Protein AF-B9TQK1-F1 (afdb_monomer_lite)

Foldseek 3Di:
DDPDDDPPDDDDDAPPVDDDDPVNLVVLVVVCVVDQDWDKDKFWADDQVVVLVQVVVQVVLVVVVLFVAPVSLVVVVVVCVVDPDQWDWDADPVGGIGTHGDPVSDDDSVVVRLVRQVVVQVRCVVSQKGWDSVQWDKDWDDDVSHTTIMIMTIIDRHDPDDDD

Sequence (164 aa):
MSTLLPPAVQVVSIGTGFPESPAWRARIDAAMAARPGPHYVLLNGANNEKDGTRRRKLAAVQWLGLTDDAAGCDRLEKLMGHIRFQVVLRRLPAGGCTFDLLPQHRMDIAAENRALVAAATTHVRGYGLALDAASCTTHAAAIGDAPYPYQLCRVTVLPPARAQ

Secondary structure (DSSP, 8-state):
------TT--------SSPPPHHHHHHHHHHHHT--S-EEEEEEPP--HHHHHHHHHHHHHHHTTTTSSHHHHHHHHHHHHHS--SSEEEE-TTSSEEEEPPGGG---HHHHHHHHHHHHHHHHHTTTEEE-GGG-EEE--EETTEE--EEEEEEEEPPPPPP-

Organism: Ricinus communis (NCBI:txid3988)

Radius of gyration: 22.94 Å; chains: 1; bounding box: 53×32×70 Å

pLDDT: mean 89.47, std 10.58, range [35.97, 97.44]

Structure (mmCIF, N/CA/C/O backbone):
data_AF-B9TQK1-F1
#
_entry.id   AF-B9TQK1-F1
#
loop_
_atom_site.group_PDB
_atom_site.id
_atom_site.type_symbol
_atom_site.label_atom_id
_atom_site.label_alt_id
_atom_site.label_comp_id
_atom_site.label_asym_id
_atom_site.label_entity_id
_atom_site.label_seq_id
_atom_site.pdbx_PDB_ins_code
_atom_site.Cartn_x
_atom_site.Cartn_y
_atom_site.Cartn_z
_atom_site.occupancy
_atom_site.B_iso_or_equiv
_atom_site.auth_seq_id
_atom_site.auth_comp_id
_atom_site.auth_asym_id
_atom_site.auth_atom_id
_atom_site.pdbx_PDB_model_num
ATOM 1 N N . MET A 1 1 ? -16.999 0.785 -12.870 1.00 36.72 1 MET A N 1
ATOM 2 C CA . MET A 1 1 ? -17.666 1.613 -11.844 1.00 36.72 1 MET A CA 1
ATOM 3 C C . MET A 1 1 ? -17.096 1.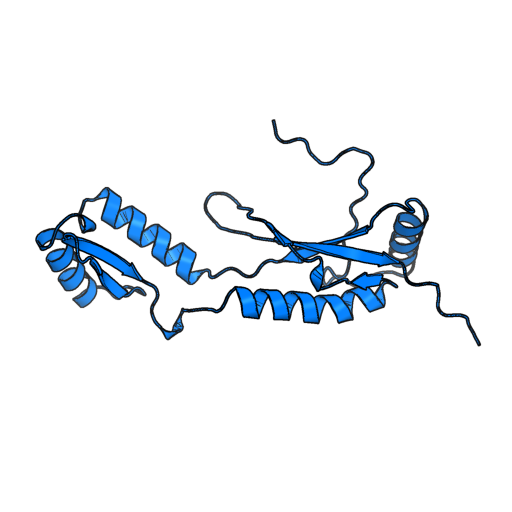212 -10.501 1.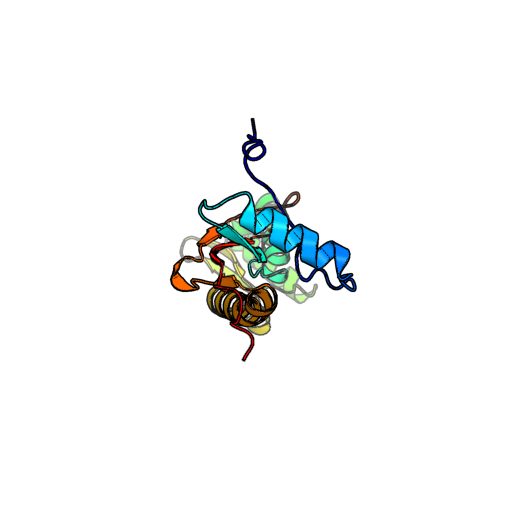00 36.72 1 MET A C 1
ATOM 5 O O . MET A 1 1 ? -17.286 0.073 -10.098 1.00 36.72 1 MET A O 1
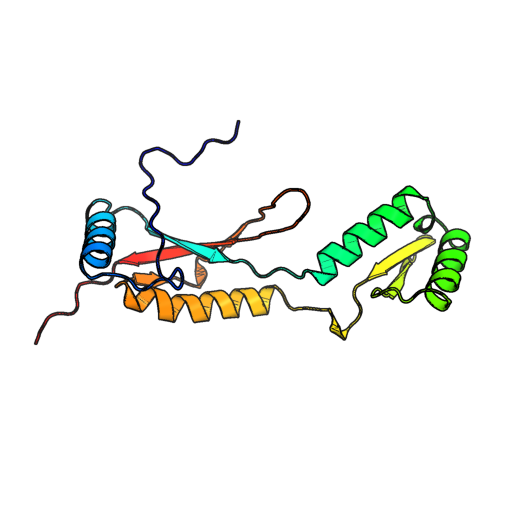ATOM 9 N N . SER A 1 2 ? -16.322 2.088 -9.869 1.00 45.06 2 SER A N 1
ATOM 10 C CA . SER A 1 2 ? -15.792 1.840 -8.530 1.00 45.06 2 SER A CA 1
ATOM 11 C C . SER A 1 2 ? -16.928 2.061 -7.542 1.00 45.06 2 SER A C 1
ATOM 13 O O . SER A 1 2 ? -17.381 3.191 -7.372 1.00 45.06 2 SER A O 1
ATOM 15 N N . THR A 1 3 ? -17.435 0.997 -6.931 1.00 51.06 3 THR A N 1
ATOM 16 C CA . THR A 1 3 ? -18.363 1.129 -5.810 1.00 51.06 3 THR A CA 1
ATOM 17 C C . THR A 1 3 ? -17.566 1.706 -4.646 1.00 51.06 3 THR A C 1
ATOM 19 O O . THR A 1 3 ? -16.788 1.004 -4.001 1.00 51.06 3 THR A O 1
ATOM 22 N N . LEU A 1 4 ? -17.705 3.016 -4.420 1.00 68.00 4 LEU A N 1
ATOM 23 C CA . LEU A 1 4 ? -17.355 3.628 -3.141 1.00 68.00 4 LEU A CA 1
ATOM 24 C C . LEU A 1 4 ? -18.105 2.839 -2.062 1.00 68.00 4 LEU A C 1
ATOM 26 O O . LEU A 1 4 ? -19.251 2.446 -2.282 1.00 68.00 4 LEU A O 1
ATOM 30 N N . LEU A 1 5 ? -17.403 2.517 -0.974 1.00 71.31 5 LEU A N 1
ATOM 31 C CA . LEU A 1 5 ? -17.839 1.617 0.098 1.00 71.31 5 LEU A CA 1
ATOM 32 C C . LEU A 1 5 ? -19.340 1.758 0.425 1.00 71.31 5 LEU A C 1
ATOM 34 O O . LEU A 1 5 ? -19.865 2.872 0.365 1.00 71.31 5 LEU A O 1
ATOM 38 N N . PRO A 1 6 ? -20.034 0.665 0.809 1.00 76.62 6 PRO A N 1
ATOM 39 C CA . PRO A 1 6 ? -21.448 0.737 1.162 1.00 76.62 6 PRO A CA 1
ATOM 40 C C . PRO A 1 6 ? -21.714 1.884 2.150 1.00 76.62 6 PRO A C 1
ATOM 42 O O . PRO A 1 6 ? -20.909 2.061 3.064 1.00 76.62 6 PRO A O 1
ATOM 45 N N . PRO A 1 7 ? -22.851 2.603 2.069 1.00 73.75 7 PRO A N 1
ATOM 46 C CA . PRO A 1 7 ? -23.190 3.680 3.015 1.00 73.75 7 PRO A CA 1
ATOM 47 C C . PRO A 1 7 ? -23.190 3.237 4.487 1.00 73.75 7 PRO A C 1
ATOM 49 O O . PRO A 1 7 ? -23.132 4.042 5.411 1.00 73.75 7 PRO A O 1
ATOM 52 N N . ALA A 1 8 ? -23.268 1.926 4.710 1.00 78.50 8 ALA A N 1
ATOM 53 C CA . ALA A 1 8 ? -23.138 1.300 6.009 1.00 78.50 8 ALA A CA 1
ATOM 54 C C . ALA A 1 8 ? -21.705 1.332 6.585 1.00 78.50 8 ALA A C 1
ATOM 56 O O . ALA A 1 8 ? -21.540 1.077 7.772 1.00 78.50 8 ALA A O 1
ATOM 57 N N . VAL A 1 9 ? -20.667 1.616 5.802 1.00 84.25 9 VAL A N 1
ATOM 58 C CA . VAL A 1 9 ? -19.291 1.676 6.302 1.00 84.25 9 VAL A CA 1
ATOM 59 C C . VAL A 1 9 ? -19.030 3.060 6.884 1.00 84.25 9 VAL A C 1
ATOM 61 O O . VAL A 1 9 ? -19.147 4.068 6.193 1.00 84.25 9 VAL A O 1
ATOM 64 N N . GLN A 1 10 ? -18.655 3.106 8.160 1.00 87.56 10 GLN A N 1
ATOM 65 C CA . GLN A 1 10 ? -18.126 4.316 8.782 1.00 87.56 10 GLN A CA 1
ATOM 66 C C . GLN A 1 10 ? -16.604 4.264 8.752 1.00 87.56 10 GLN A C 1
ATOM 68 O O . GLN A 1 10 ? -16.003 3.255 9.117 1.00 87.56 10 GLN A O 1
ATOM 73 N N . VAL A 1 11 ? -15.991 5.358 8.310 1.00 89.19 11 VAL A N 1
ATOM 74 C CA . VAL A 1 11 ? -14.538 5.515 8.272 1.00 89.19 11 VAL A CA 1
ATOM 75 C C . VAL A 1 11 ? -14.169 6.628 9.234 1.00 89.19 11 VAL A C 1
ATOM 77 O O . VAL A 1 11 ? -14.711 7.730 9.157 1.00 89.19 11 VAL A O 1
ATOM 80 N N . VAL A 1 12 ? -13.249 6.329 10.144 1.00 90.44 12 VAL A N 1
ATOM 81 C CA . VAL A 1 12 ? -12.754 7.271 11.143 1.00 90.44 12 VAL A CA 1
ATOM 82 C C . VAL A 1 12 ? -11.240 7.277 11.064 1.00 90.44 12 VAL A C 1
ATOM 84 O O . VAL A 1 12 ? -10.611 6.224 10.980 1.00 90.44 12 VAL A O 1
ATOM 87 N N . SER A 1 13 ? -10.660 8.471 11.058 1.00 89.12 13 SER A N 1
ATOM 88 C CA . SER A 1 13 ? -9.214 8.626 11.089 1.00 89.12 13 SER A CA 1
ATOM 89 C C . SER A 1 13 ? -8.744 8.720 12.535 1.00 89.12 13 SER A C 1
ATOM 91 O O . SER A 1 13 ? -9.304 9.490 13.316 1.00 89.12 13 SER A O 1
ATOM 93 N N . ILE A 1 14 ? -7.734 7.925 12.872 1.00 90.19 14 ILE A N 1
ATOM 94 C CA . ILE A 1 14 ? -7.120 7.861 14.197 1.00 90.19 14 ILE A CA 1
ATOM 95 C C . ILE A 1 14 ? -5.623 8.106 14.046 1.00 90.19 14 ILE A C 1
ATOM 97 O O . ILE A 1 14 ? -5.023 7.648 13.072 1.00 90.19 14 ILE A O 1
ATOM 101 N N . GLY A 1 15 ? -5.012 8.834 14.979 1.00 82.88 15 GLY A N 1
ATOM 102 C CA . GLY A 1 15 ? -3.552 8.934 15.008 1.00 82.88 15 GLY A CA 1
ATOM 103 C C . GLY A 1 15 ? -2.928 9.747 13.883 1.00 82.88 15 GLY A C 1
ATOM 104 O O . GLY A 1 15 ? -1.785 9.502 13.509 1.00 82.88 15 GLY A O 1
ATOM 105 N N . THR A 1 16 ? -3.654 10.717 13.333 1.00 78.31 16 THR A N 1
ATOM 106 C CA . THR A 1 16 ? -3.252 11.495 12.146 1.00 78.31 16 THR A CA 1
ATOM 107 C C . THR A 1 16 ? -2.127 12.506 12.386 1.00 78.31 16 THR A C 1
ATOM 109 O O . THR A 1 16 ? -1.850 13.331 11.521 1.00 78.31 16 THR A O 1
ATOM 112 N N . GLY A 1 17 ? -1.488 12.484 13.559 1.00 78.19 17 GLY A N 1
ATOM 113 C CA . GLY A 1 17 ? -0.482 13.471 13.965 1.00 78.19 17 GLY A CA 1
ATOM 114 C C . GLY A 1 17 ? -1.065 14.813 14.425 1.00 78.19 17 GLY A C 1
ATOM 115 O O . GLY A 1 17 ? -0.314 15.670 14.882 1.00 78.19 17 GLY A O 1
ATOM 116 N N . PHE A 1 18 ? -2.387 14.992 14.362 1.00 80.75 18 PHE A N 1
ATOM 117 C CA . PHE A 1 18 ? -3.075 16.144 14.944 1.00 80.75 18 PHE A CA 1
ATOM 118 C C . PHE A 1 18 ? -3.479 15.860 16.399 1.00 80.75 18 PHE A C 1
ATOM 120 O O . PHE A 1 18 ? -3.921 14.746 16.692 1.00 80.75 18 PHE A O 1
ATOM 127 N N . PRO A 1 19 ? -3.372 16.841 17.317 1.00 85.06 19 PRO A N 1
ATOM 128 C CA . PRO A 1 19 ? -3.859 16.683 18.684 1.00 85.06 19 PRO A CA 1
ATOM 129 C C . PRO A 1 19 ? -5.353 16.339 18.716 1.00 85.06 19 PRO A C 1
ATOM 131 O O . PRO A 1 19 ? -6.191 17.098 18.226 1.00 85.06 19 PRO A O 1
ATOM 134 N N . GLU A 1 20 ? -5.693 15.195 19.308 1.00 89.12 20 GLU A N 1
ATOM 135 C CA . GLU A 1 20 ? -7.079 14.751 19.444 1.00 89.12 20 GLU A CA 1
ATOM 136 C C . GLU A 1 20 ? -7.730 15.394 20.673 1.00 89.12 20 GLU A C 1
ATOM 138 O O . GLU A 1 20 ? -7.214 15.311 21.788 1.00 89.12 20 GLU A O 1
ATOM 143 N N . SER A 1 21 ? -8.894 16.020 20.487 1.00 92.12 21 SER A N 1
ATOM 144 C CA . SER A 1 21 ? -9.676 16.542 21.608 1.00 92.12 21 SER A CA 1
ATOM 145 C C . SER A 1 21 ? -10.478 15.425 22.291 1.00 92.12 21 SER A C 1
ATOM 147 O O . SER A 1 21 ? -10.864 14.455 21.632 1.00 92.12 21 SER A O 1
ATOM 149 N N . PRO A 1 22 ? -10.838 15.569 23.579 1.00 92.69 22 PRO A N 1
ATOM 150 C CA . PRO A 1 22 ? -11.720 14.611 24.251 1.00 92.69 22 PRO A CA 1
ATOM 151 C C . PRO A 1 22 ? -13.061 14.404 23.527 1.00 92.69 22 PRO A C 1
ATOM 153 O O . PRO A 1 22 ? -13.564 13.287 23.451 1.00 92.69 22 PRO A O 1
ATOM 156 N N . ALA A 1 23 ? -13.616 15.462 22.925 1.00 93.12 23 ALA A N 1
ATOM 157 C CA . ALA A 1 23 ? -14.842 15.371 22.133 1.00 93.12 23 ALA A CA 1
ATOM 158 C C . ALA A 1 23 ? -14.655 14.538 20.852 1.00 93.12 23 ALA A C 1
ATOM 160 O O . ALA A 1 23 ? -15.579 13.847 20.426 1.00 93.12 23 ALA A O 1
ATOM 161 N N . TRP A 1 24 ? -13.469 14.586 20.235 1.00 92.31 24 TRP A N 1
ATOM 162 C CA . TRP A 1 24 ? -13.143 13.717 19.106 1.00 92.31 24 TRP A CA 1
ATOM 163 C C . TRP A 1 24 ? -13.015 12.259 19.545 1.00 92.31 24 TRP A C 1
ATOM 165 O O . TRP A 1 24 ? -13.621 11.392 18.924 1.00 92.31 24 TRP A O 1
ATOM 175 N N . ARG A 1 25 ? -12.340 11.996 20.670 1.00 92.12 25 ARG A N 1
ATOM 176 C CA . ARG A 1 25 ? -12.239 10.649 21.260 1.00 92.12 25 ARG A CA 1
ATOM 177 C C . ARG A 1 25 ? -13.615 10.031 21.508 1.00 92.12 25 ARG A C 1
ATOM 179 O O . ARG A 1 25 ? -13.888 8.944 21.014 1.00 92.12 25 ARG A O 1
ATOM 186 N N . ALA A 1 26 ? -14.522 10.779 22.138 1.00 92.50 26 ALA A N 1
ATOM 187 C CA . ALA A 1 26 ? -15.891 10.323 22.376 1.00 92.50 26 ALA A CA 1
ATOM 188 C C . ALA A 1 26 ? -16.662 10.011 21.076 1.00 92.50 26 ALA A C 1
ATOM 190 O O . ALA A 1 26 ? -17.491 9.103 21.051 1.00 92.50 26 ALA A O 1
ATOM 191 N N . ARG A 1 27 ? -16.388 10.732 19.976 1.00 92.19 27 ARG A N 1
ATOM 192 C CA . ARG A 1 27 ? -16.975 10.432 18.656 1.00 92.19 27 ARG A CA 1
ATOM 193 C C . ARG A 1 27 ? -16.440 9.133 18.062 1.00 92.19 27 ARG A C 1
ATOM 195 O O . ARG A 1 27 ? -17.224 8.403 17.462 1.00 92.19 27 ARG A O 1
ATOM 202 N N . ILE A 1 28 ? -15.147 8.848 18.227 1.00 92.00 28 ILE A N 1
ATOM 203 C CA . ILE A 1 28 ? -14.551 7.572 17.806 1.00 92.00 28 ILE A CA 1
ATOM 204 C C . ILE A 1 28 ? -15.222 6.427 18.578 1.00 92.00 28 ILE A C 1
ATOM 206 O O . ILE A 1 28 ? -15.721 5.487 17.961 1.00 92.00 28 ILE A O 1
ATOM 210 N N . ASP A 1 29 ? -15.322 6.546 19.905 1.00 91.31 29 ASP A N 1
ATOM 211 C CA . ASP A 1 29 ? -15.937 5.529 20.768 1.00 91.31 29 ASP A CA 1
ATOM 212 C C . ASP A 1 29 ? -17.410 5.285 20.411 1.00 91.31 29 ASP A C 1
ATOM 214 O O . ASP A 1 29 ? -17.842 4.139 20.265 1.00 91.31 29 ASP A O 1
ATOM 218 N N . ALA A 1 30 ? -18.178 6.355 20.183 1.00 91.06 30 ALA A N 1
ATOM 219 C CA . ALA A 1 30 ? -19.572 6.257 19.756 1.00 91.06 30 ALA A CA 1
ATOM 220 C C . ALA A 1 30 ? -19.721 5.594 18.374 1.00 91.06 30 ALA A C 1
ATOM 222 O O . ALA A 1 30 ? -20.638 4.795 18.176 1.00 91.06 30 ALA A O 1
ATOM 223 N N . ALA A 1 31 ? -18.822 5.889 17.427 1.00 89.69 31 ALA A N 1
ATOM 224 C CA . ALA A 1 31 ? -18.828 5.267 16.103 1.00 89.69 31 ALA A CA 1
ATOM 225 C C . ALA A 1 31 ? -18.536 3.760 16.177 1.00 89.69 31 ALA A C 1
ATOM 227 O O . ALA A 1 31 ? -19.199 2.970 15.504 1.00 89.69 31 ALA A O 1
ATOM 228 N N . MET A 1 32 ? -17.595 3.348 17.035 1.00 89.94 32 MET A N 1
ATOM 229 C CA . MET A 1 32 ? -17.314 1.930 17.281 1.00 89.94 32 MET A CA 1
ATOM 230 C C . MET A 1 32 ? -18.511 1.231 17.941 1.00 89.94 32 MET A C 1
ATOM 232 O O . MET A 1 32 ? -18.939 0.179 17.474 1.00 89.94 32 MET A O 1
ATOM 236 N N . ALA A 1 33 ? -19.110 1.840 18.969 1.00 88.88 33 ALA A N 1
ATOM 237 C CA . ALA A 1 33 ? -20.246 1.264 19.692 1.00 88.88 33 ALA A CA 1
ATOM 238 C C . ALA A 1 33 ? -21.516 1.122 18.831 1.00 88.88 33 ALA A C 1
ATOM 240 O O . ALA A 1 33 ? -22.270 0.163 18.988 1.00 88.88 33 ALA A O 1
ATOM 241 N N . ALA A 1 34 ? -21.755 2.045 17.894 1.00 87.94 34 ALA A N 1
ATOM 242 C CA . ALA A 1 34 ? -22.926 2.017 17.016 1.00 87.94 34 ALA A CA 1
ATOM 243 C C . ALA A 1 34 ? -22.921 0.854 16.001 1.00 87.94 34 ALA A C 1
ATOM 245 O O . ALA A 1 34 ? -23.924 0.623 15.320 1.00 87.94 34 ALA A O 1
ATOM 246 N N . ARG A 1 35 ? -21.797 0.142 15.845 1.00 82.31 35 ARG A N 1
ATOM 247 C CA . ARG A 1 35 ? -21.585 -0.860 14.792 1.00 82.31 35 ARG A CA 1
ATOM 248 C C . ARG A 1 35 ? -20.884 -2.102 15.360 1.00 82.31 35 ARG A C 1
ATOM 250 O O . ARG A 1 35 ? -19.674 -2.198 15.232 1.00 82.31 35 ARG A O 1
ATOM 257 N N . PRO A 1 36 ? -21.609 -3.115 15.869 1.00 76.88 36 PRO A N 1
ATOM 258 C CA . PRO A 1 36 ? -21.001 -4.332 16.431 1.00 76.88 36 PRO A CA 1
ATOM 259 C C . PRO A 1 36 ? -20.419 -5.296 15.375 1.00 76.88 36 PRO A C 1
ATOM 261 O O .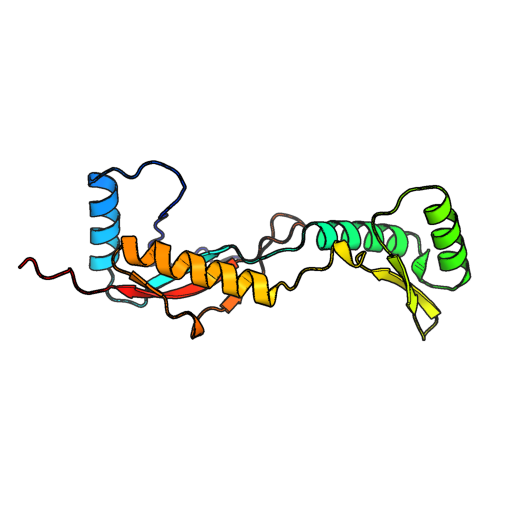 PRO A 1 36 ? -20.083 -6.436 15.690 1.00 76.88 36 PRO A O 1
ATOM 264 N N . GLY A 1 37 ? -20.366 -4.884 14.104 1.00 81.75 37 GLY A N 1
ATOM 265 C CA . GLY A 1 37 ? -19.821 -5.686 13.010 1.00 81.75 37 GLY A CA 1
ATOM 266 C C . GLY A 1 37 ? -18.291 -5.796 13.062 1.00 81.75 37 GLY A C 1
ATOM 267 O O . GLY A 1 37 ? -17.651 -5.266 13.967 1.00 81.75 37 GLY A O 1
ATOM 268 N N . PRO A 1 38 ? -17.666 -6.474 12.084 1.00 87.81 38 PRO A N 1
ATOM 269 C CA . PRO A 1 38 ? -16.213 -6.551 12.030 1.00 87.81 38 PRO A CA 1
ATOM 270 C C . PRO A 1 38 ? -15.610 -5.155 11.839 1.00 87.81 38 PRO A C 1
ATOM 272 O O . PRO A 1 38 ? -15.997 -4.417 10.930 1.00 87.81 38 PRO A O 1
ATOM 275 N N . HIS A 1 39 ? -14.633 -4.816 12.676 1.00 92.94 39 HIS A N 1
ATOM 276 C CA . HIS A 1 39 ? -13.847 -3.599 12.537 1.00 92.94 39 HIS A CA 1
ATOM 277 C C . HIS A 1 39 ? -12.528 -3.908 11.835 1.00 92.94 39 HIS A C 1
ATOM 279 O O . HIS A 1 39 ? -11.949 -4.989 11.981 1.00 92.94 39 HIS A O 1
ATOM 285 N N . TYR A 1 40 ? -12.036 -2.927 11.088 1.00 94.69 40 TYR A N 1
ATOM 286 C CA . TYR A 1 40 ? -10.769 -3.016 10.381 1.00 94.69 40 TYR A CA 1
ATOM 287 C C . TYR A 1 40 ? -9.972 -1.739 10.591 1.00 94.69 40 TYR A C 1
ATOM 289 O O . TYR A 1 40 ? -10.544 -0.656 10.711 1.00 94.69 40 TYR A O 1
ATOM 297 N N . VAL A 1 41 ? -8.650 -1.870 10.588 1.00 95.44 41 VAL A N 1
ATOM 298 C CA . VAL A 1 41 ? -7.731 -0.742 10.481 1.00 95.44 41 VAL A CA 1
ATOM 299 C C . VAL A 1 41 ? -7.047 -0.789 9.122 1.00 95.44 41 VAL A C 1
ATOM 301 O O . VAL A 1 41 ? -6.619 -1.850 8.659 1.00 95.44 41 VAL A O 1
ATOM 304 N N . LEU A 1 42 ? -6.975 0.375 8.480 1.00 95.50 42 LEU A N 1
ATOM 305 C CA . LEU A 1 42 ? -6.243 0.576 7.240 1.00 95.50 42 LEU A CA 1
ATOM 306 C C . LEU A 1 42 ? -4.888 1.192 7.584 1.00 95.50 42 LEU A C 1
ATOM 308 O O . LEU A 1 42 ? -4.821 2.277 8.158 1.00 95.50 42 LEU A O 1
ATOM 312 N N . LEU A 1 43 ? -3.818 0.476 7.259 1.00 95.31 43 LEU A N 1
ATOM 313 C CA . LEU A 1 43 ? -2.438 0.897 7.480 1.00 95.31 43 LEU A CA 1
ATOM 314 C C . LEU A 1 43 ? -1.775 1.184 6.140 1.00 95.31 43 LEU A C 1
ATOM 316 O O . LEU A 1 43 ? -2.135 0.591 5.124 1.00 95.31 43 LEU A O 1
ATOM 320 N N . ASN A 1 44 ? -0.745 2.022 6.138 1.00 93.94 44 ASN A N 1
ATOM 321 C CA . ASN A 1 44 ? 0.119 2.125 4.968 1.00 93.94 44 ASN A CA 1
ATOM 322 C C . ASN A 1 44 ? 0.783 0.764 4.685 1.00 93.94 44 ASN A C 1
ATOM 324 O O . ASN A 1 44 ? 1.123 0.005 5.598 1.00 93.94 44 ASN A O 1
ATOM 328 N N . GLY A 1 45 ? 0.951 0.455 3.406 1.00 95.38 45 GLY A N 1
ATOM 329 C CA . GLY A 1 45 ? 1.802 -0.621 2.929 1.00 95.38 45 GLY A CA 1
ATOM 330 C C . GLY A 1 45 ? 3.170 -0.057 2.573 1.00 95.38 45 GLY A C 1
ATOM 331 O O . GLY A 1 45 ? 3.285 1.041 2.027 1.00 95.38 45 GLY A O 1
ATOM 332 N N . ALA A 1 46 ? 4.215 -0.815 2.869 1.00 96.12 46 ALA A N 1
ATOM 333 C CA . ALA A 1 46 ? 5.570 -0.478 2.485 1.00 96.12 46 ALA A CA 1
ATOM 334 C C . ALA A 1 46 ? 5.695 -0.434 0.956 1.00 96.12 46 ALA A C 1
ATOM 336 O O . ALA A 1 46 ? 5.219 -1.318 0.237 1.00 96.12 46 ALA A O 1
ATOM 337 N N . ASN A 1 47 ? 6.372 0.594 0.455 1.00 94.19 47 ASN A N 1
ATOM 338 C CA . ASN A 1 47 ? 6.716 0.737 -0.950 1.00 94.19 47 ASN A CA 1
ATOM 339 C C . ASN A 1 47 ? 8.204 1.079 -1.090 1.00 94.19 47 ASN A C 1
ATOM 341 O O . ASN A 1 47 ? 8.824 1.644 -0.197 1.00 94.19 47 ASN A O 1
ATOM 345 N N . ASN A 1 48 ? 8.803 0.711 -2.221 1.00 93.12 48 ASN A N 1
ATOM 346 C CA . ASN A 1 48 ? 10.166 1.121 -2.541 1.00 93.12 48 ASN A CA 1
ATOM 347 C C . ASN A 1 48 ? 10.116 2.189 -3.638 1.00 93.12 48 ASN A C 1
ATOM 349 O O . ASN A 1 48 ? 9.921 1.894 -4.816 1.00 93.12 48 ASN A O 1
ATOM 353 N N . GLU A 1 49 ? 10.299 3.452 -3.269 1.00 89.38 49 GLU A N 1
ATOM 354 C CA . GLU A 1 49 ? 10.264 4.563 -4.228 1.00 89.38 49 GLU A CA 1
ATOM 355 C C . GLU A 1 49 ? 11.372 4.466 -5.293 1.00 89.38 49 GLU A C 1
ATOM 357 O O . GLU A 1 49 ? 11.188 4.860 -6.456 1.00 89.38 49 GLU A O 1
ATOM 362 N N . LYS A 1 50 ? 12.529 3.894 -4.925 1.00 91.38 50 LYS A N 1
ATOM 363 C CA . LYS A 1 50 ? 13.630 3.640 -5.864 1.00 91.38 50 LYS A CA 1
ATOM 364 C C . LYS A 1 50 ? 13.238 2.581 -6.888 1.00 91.38 50 LYS A C 1
ATOM 366 O O . LYS A 1 50 ? 13.611 2.714 -8.052 1.00 91.38 50 LYS A O 1
ATOM 371 N N . ASP A 1 51 ? 12.419 1.605 -6.499 1.00 91.44 51 ASP A N 1
ATOM 372 C CA . ASP A 1 51 ? 11.828 0.622 -7.412 1.00 91.44 51 ASP A CA 1
ATOM 373 C C . ASP A 1 51 ? 10.902 1.279 -8.441 1.00 91.44 51 ASP A C 1
ATOM 375 O O . ASP A 1 51 ? 11.014 1.009 -9.638 1.00 91.44 51 ASP A O 1
ATOM 379 N N . GLY A 1 52 ? 10.051 2.213 -8.006 1.00 89.81 52 GLY A N 1
ATOM 380 C CA . GLY A 1 52 ? 9.211 2.996 -8.918 1.00 89.81 52 GLY A CA 1
ATOM 381 C C . GLY A 1 52 ? 10.042 3.802 -9.923 1.00 89.81 52 GLY A C 1
ATOM 382 O O . GLY A 1 52 ? 9.758 3.810 -11.121 1.00 89.81 52 GLY A O 1
ATOM 383 N N . THR A 1 53 ? 11.134 4.419 -9.466 1.00 90.06 53 THR A N 1
ATOM 384 C CA . THR A 1 53 ? 12.065 5.145 -10.348 1.00 90.06 53 THR A CA 1
ATOM 385 C C . THR A 1 53 ? 12.781 4.217 -11.331 1.00 90.06 53 THR A C 1
ATOM 387 O O . THR A 1 53 ? 12.906 4.558 -12.508 1.00 90.06 53 THR A O 1
ATOM 390 N N . ARG A 1 54 ? 13.219 3.033 -10.882 1.00 93.69 54 ARG A N 1
ATOM 391 C CA . ARG A 1 54 ? 13.805 1.998 -11.747 1.00 93.69 54 ARG A CA 1
ATOM 392 C C . ARG A 1 54 ? 12.820 1.572 -12.832 1.00 93.69 54 ARG A C 1
ATOM 394 O O . ARG A 1 54 ? 13.204 1.536 -13.996 1.00 93.69 54 ARG A O 1
ATOM 401 N N . ARG A 1 55 ? 11.561 1.293 -12.471 1.00 91.62 55 ARG A N 1
ATOM 402 C CA . ARG A 1 55 ? 10.504 0.899 -13.418 1.00 91.62 55 ARG A CA 1
ATOM 403 C C . ARG A 1 55 ? 10.260 1.954 -14.490 1.00 91.62 55 ARG A C 1
ATOM 405 O O . ARG A 1 55 ? 10.224 1.603 -15.661 1.00 91.62 55 ARG A O 1
ATOM 412 N N . ARG A 1 56 ? 10.184 3.235 -14.114 1.00 91.31 56 ARG A N 1
ATOM 413 C CA . ARG A 1 56 ? 10.044 4.335 -15.085 1.00 91.31 56 ARG A CA 1
ATOM 414 C C . ARG A 1 56 ? 11.216 4.402 -16.067 1.00 91.31 56 ARG A C 1
ATOM 416 O O . ARG A 1 56 ? 11.000 4.544 -17.264 1.00 91.31 56 ARG A O 1
ATOM 423 N N . LYS A 1 57 ? 12.455 4.259 -15.581 1.00 92.62 57 LYS A N 1
ATOM 424 C CA . LYS A 1 57 ? 13.649 4.234 -16.447 1.00 92.62 57 LYS A CA 1
ATOM 425 C C . LYS A 1 57 ? 13.653 3.032 -17.381 1.00 92.62 57 LYS A C 1
ATOM 427 O O . LYS A 1 57 ? 13.979 3.190 -18.550 1.00 92.62 57 LYS A O 1
ATOM 432 N N . LEU A 1 58 ? 13.291 1.859 -16.860 1.00 94.62 58 LEU A N 1
ATOM 433 C CA . LEU A 1 58 ? 13.205 0.632 -17.642 1.00 94.62 58 LEU A CA 1
ATOM 434 C C . LEU A 1 58 ? 12.169 0.772 -18.760 1.00 94.62 58 LEU A C 1
ATOM 436 O O . LEU A 1 58 ? 12.498 0.518 -19.910 1.00 94.62 58 LEU A O 1
ATOM 440 N N . ALA A 1 59 ? 10.972 1.268 -18.441 1.00 93.44 59 ALA A N 1
ATOM 441 C CA . ALA A 1 59 ? 9.926 1.511 -19.428 1.00 93.44 59 ALA A CA 1
ATOM 442 C C . ALA A 1 59 ? 10.385 2.480 -20.532 1.00 93.44 59 ALA A C 1
ATOM 444 O O . ALA A 1 59 ? 10.125 2.239 -21.705 1.00 93.44 59 ALA A O 1
ATOM 445 N N . ALA A 1 60 ? 11.124 3.538 -20.178 1.00 93.38 60 ALA A N 1
ATOM 446 C CA . ALA A 1 60 ? 11.656 4.482 -21.158 1.00 93.38 60 ALA A CA 1
ATOM 447 C C . ALA A 1 60 ? 12.676 3.839 -22.115 1.00 93.38 60 ALA A C 1
ATOM 449 O O . ALA A 1 60 ? 12.600 4.061 -23.319 1.00 93.38 60 ALA A O 1
ATOM 450 N N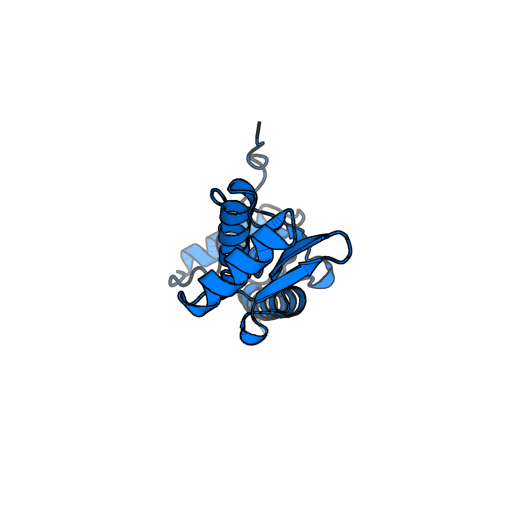 . VAL A 1 61 ? 13.618 3.029 -21.613 1.00 93.75 61 VAL A N 1
ATOM 451 C CA . VAL A 1 61 ? 14.615 2.370 -22.482 1.00 93.75 61 VAL A CA 1
ATOM 452 C C . VAL A 1 61 ? 14.027 1.204 -23.280 1.00 93.75 61 VAL A C 1
ATOM 454 O O . VAL A 1 61 ? 14.466 0.970 -24.403 1.00 93.75 61 VAL A O 1
ATOM 457 N N . GLN A 1 62 ? 13.010 0.530 -22.736 1.00 94.12 62 GLN A N 1
ATOM 458 C CA . GLN A 1 62 ? 12.223 -0.485 -23.441 1.00 94.12 62 GLN A CA 1
ATOM 459 C C . GLN A 1 62 ? 11.431 0.131 -24.589 1.00 94.12 62 GLN A C 1
ATOM 461 O O . GLN A 1 62 ? 11.431 -0.401 -25.690 1.00 94.12 62 GLN A O 1
ATOM 466 N N . TRP A 1 63 ? 10.810 1.290 -24.366 1.00 93.50 63 TRP A N 1
ATOM 467 C CA . TRP A 1 63 ? 10.096 2.005 -25.422 1.00 93.50 63 TRP A CA 1
ATOM 468 C C . TRP A 1 63 ? 11.016 2.428 -26.580 1.00 93.50 63 TRP A C 1
ATOM 470 O O . TRP A 1 63 ? 10.577 2.511 -27.722 1.00 93.50 63 TRP A O 1
ATOM 480 N N . LEU A 1 64 ? 12.306 2.636 -26.301 1.00 92.75 64 LEU A N 1
ATOM 481 C CA . LEU A 1 64 ? 13.337 2.912 -27.305 1.00 92.75 64 LEU A CA 1
ATOM 482 C C . LEU A 1 64 ? 13.948 1.643 -27.940 1.00 92.75 64 LEU A C 1
ATOM 484 O O . LEU A 1 64 ? 14.861 1.770 -28.753 1.00 92.75 64 LEU A O 1
ATOM 488 N N . GLY A 1 65 ? 13.510 0.439 -27.550 1.00 93.44 65 GLY A N 1
ATOM 489 C CA . GLY A 1 65 ? 14.051 -0.842 -28.029 1.00 93.44 65 GLY A CA 1
ATOM 490 C C . GLY A 1 65 ? 15.493 -1.128 -27.591 1.00 93.44 65 GLY A C 1
ATOM 491 O O . GLY A 1 65 ? 16.159 -2.005 -28.132 1.00 93.44 65 GLY A O 1
ATOM 492 N N . LEU A 1 66 ? 16.027 -0.383 -26.616 1.00 93.50 66 LEU A N 1
ATOM 493 C CA . LEU A 1 66 ? 17.435 -0.490 -26.210 1.00 93.50 66 LEU A CA 1
ATOM 494 C C . LEU A 1 66 ? 17.723 -1.717 -25.333 1.00 93.50 66 LEU A C 1
ATOM 496 O O . LEU A 1 66 ? 18.880 -2.003 -25.039 1.00 93.50 66 LEU A O 1
ATOM 500 N N . THR A 1 67 ? 16.688 -2.423 -24.892 1.00 95.00 67 THR A N 1
ATOM 501 C CA . THR A 1 67 ? 16.789 -3.598 -24.017 1.00 95.00 67 THR A CA 1
ATOM 502 C C . THR A 1 67 ? 16.616 -4.924 -24.742 1.00 95.00 67 THR A C 1
ATOM 504 O O . THR A 1 67 ? 16.740 -5.968 -24.103 1.00 95.00 67 THR A O 1
ATOM 507 N N . ASP A 1 68 ? 16.310 -4.894 -26.038 1.00 93.94 68 ASP A N 1
ATOM 508 C CA . ASP A 1 68 ? 15.788 -6.057 -26.762 1.00 93.94 68 ASP A CA 1
ATOM 509 C C . ASP A 1 68 ? 16.905 -7.004 -27.217 1.00 93.94 68 ASP A C 1
ATOM 511 O O . ASP A 1 68 ? 16.712 -8.218 -27.280 1.00 93.94 68 ASP A O 1
ATOM 515 N N . ASP A 1 69 ? 18.099 -6.466 -27.477 1.00 93.50 69 ASP A N 1
ATOM 516 C CA . ASP A 1 69 ? 19.251 -7.220 -27.962 1.00 93.50 69 ASP A CA 1
ATOM 517 C C . ASP A 1 69 ? 20.573 -6.801 -27.296 1.00 93.50 69 ASP A C 1
ATOM 519 O O . ASP A 1 69 ? 20.655 -5.850 -26.514 1.00 93.50 69 ASP A O 1
ATOM 523 N N . ALA A 1 70 ? 21.640 -7.548 -27.590 1.00 93.31 70 ALA A N 1
ATOM 524 C CA . ALA A 1 70 ? 22.962 -7.293 -27.025 1.00 93.31 70 ALA A CA 1
ATOM 525 C C . ALA A 1 70 ? 23.531 -5.921 -27.427 1.00 93.31 70 ALA A C 1
ATOM 527 O O . ALA A 1 70 ? 24.166 -5.272 -26.599 1.00 93.31 70 ALA A O 1
ATOM 528 N N . ALA A 1 71 ? 23.273 -5.456 -28.653 1.00 93.19 71 ALA A N 1
ATOM 529 C CA . ALA A 1 71 ? 23.814 -4.197 -29.156 1.00 93.19 71 ALA A CA 1
ATOM 530 C C . ALA A 1 71 ? 23.159 -2.983 -28.475 1.00 93.19 71 ALA A C 1
ATOM 532 O O . ALA A 1 71 ? 23.837 -2.005 -28.149 1.00 93.19 71 ALA A O 1
ATOM 533 N N . GLY A 1 72 ? 21.851 -3.044 -28.219 1.00 93.25 72 GLY A N 1
ATOM 534 C CA . GLY A 1 72 ? 21.126 -2.073 -27.405 1.00 93.25 72 GLY A CA 1
ATOM 535 C C . GLY A 1 72 ? 21.670 -2.023 -25.978 1.00 93.25 72 GLY A C 1
ATOM 536 O O . GLY A 1 72 ? 21.963 -0.943 -25.456 1.00 93.25 72 GLY A O 1
ATOM 537 N N . CYS A 1 73 ? 21.917 -3.190 -25.385 1.00 94.62 73 CYS A N 1
ATOM 538 C CA . CYS A 1 73 ? 22.472 -3.293 -24.041 1.00 94.62 73 CYS A CA 1
ATOM 539 C C . CYS A 1 73 ? 23.900 -2.750 -23.935 1.00 94.62 73 CYS A C 1
ATOM 541 O O . CYS A 1 73 ? 24.192 -2.037 -22.977 1.00 94.62 73 CYS A O 1
ATOM 543 N N . ASP A 1 74 ? 24.760 -2.994 -24.928 1.00 94.62 74 ASP A N 1
ATOM 544 C CA . ASP A 1 74 ? 26.113 -2.425 -24.985 1.00 94.62 74 ASP A CA 1
ATOM 545 C C . ASP A 1 74 ? 26.068 -0.886 -25.043 1.00 94.62 74 ASP A C 1
ATOM 547 O O . ASP A 1 74 ? 26.843 -0.193 -24.376 1.00 94.62 74 ASP A O 1
ATOM 551 N N . ARG A 1 75 ? 25.118 -0.325 -25.809 1.00 93.88 75 ARG A N 1
ATOM 552 C CA . ARG A 1 75 ? 24.896 1.130 -25.869 1.00 93.88 75 ARG A CA 1
ATOM 553 C C . ARG A 1 75 ? 24.427 1.683 -24.525 1.00 93.88 75 ARG A C 1
ATOM 555 O O . ARG A 1 75 ? 24.926 2.727 -24.103 1.00 93.88 75 ARG A O 1
ATOM 562 N N . LEU A 1 76 ? 23.497 1.002 -23.851 1.00 93.75 76 LEU A N 1
ATOM 563 C CA . LEU A 1 76 ? 23.022 1.397 -22.521 1.00 93.75 76 LEU A CA 1
ATOM 564 C C . LEU A 1 76 ? 24.139 1.342 -21.481 1.00 93.75 76 LEU A C 1
ATOM 566 O O . LEU A 1 76 ? 24.292 2.279 -20.704 1.00 93.75 76 LEU A O 1
ATOM 570 N N . GLU A 1 77 ? 24.945 0.286 -21.491 1.00 93.19 77 GLU A N 1
ATOM 571 C CA . GLU A 1 77 ? 26.076 0.116 -20.581 1.00 93.19 77 GLU A CA 1
ATOM 572 C C . GLU A 1 77 ? 27.109 1.238 -20.766 1.00 93.19 77 GLU A C 1
ATOM 574 O O . GLU A 1 77 ? 27.520 1.877 -19.794 1.00 93.19 77 GLU A O 1
ATOM 579 N N . LYS A 1 78 ? 27.429 1.590 -22.020 1.00 93.19 78 LYS A N 1
ATOM 580 C CA . LYS A 1 78 ? 28.292 2.738 -22.328 1.00 93.19 78 LYS A CA 1
ATOM 581 C C . LYS A 1 78 ? 27.685 4.061 -21.853 1.00 93.19 78 LYS A C 1
ATOM 583 O O . LYS A 1 78 ? 28.381 4.872 -21.244 1.00 93.19 78 LYS A O 1
ATOM 588 N N . LEU A 1 79 ? 26.390 4.283 -22.087 1.00 92.44 79 LEU A N 1
ATOM 589 C CA . LEU A 1 79 ? 25.685 5.487 -21.634 1.00 92.44 79 LEU A CA 1
ATOM 590 C C . LEU A 1 79 ? 25.709 5.619 -20.105 1.00 92.44 79 LEU A C 1
ATOM 592 O O . LEU A 1 79 ? 25.935 6.712 -19.584 1.00 92.44 79 LEU A O 1
ATOM 596 N N . MET A 1 80 ? 25.530 4.511 -19.386 1.00 91.38 80 MET A N 1
ATOM 597 C CA . MET A 1 80 ? 25.609 4.458 -17.924 1.00 91.38 80 MET A CA 1
ATOM 598 C C . MET A 1 80 ? 27.023 4.734 -17.388 1.00 91.38 80 MET A C 1
ATOM 600 O O . MET A 1 80 ? 27.162 5.155 -16.241 1.00 91.38 80 MET A O 1
ATOM 604 N N . GLY A 1 81 ? 28.065 4.557 -18.206 1.00 88.19 81 GLY A N 1
ATOM 605 C CA . GLY A 1 81 ? 29.426 5.000 -17.890 1.00 88.19 81 GLY A CA 1
ATOM 606 C C . GLY A 1 81 ? 29.607 6.523 -17.938 1.00 88.19 81 GLY A C 1
ATOM 607 O O . GLY A 1 81 ? 30.468 7.062 -17.247 1.00 88.19 81 GLY A O 1
ATOM 608 N N . HIS A 1 82 ? 28.777 7.231 -18.710 1.00 90.00 82 HIS A N 1
ATOM 609 C CA . HIS A 1 82 ? 28.829 8.692 -18.851 1.00 90.00 82 HIS A CA 1
ATOM 610 C C . HIS A 1 82 ? 27.789 9.421 -17.991 1.00 90.00 82 HIS A C 1
ATOM 612 O O . HIS A 1 82 ? 27.994 10.573 -17.612 1.00 90.00 82 HIS A O 1
ATOM 618 N N . ILE A 1 83 ? 26.674 8.762 -17.670 1.00 88.69 83 ILE A N 1
ATOM 619 C CA . ILE A 1 83 ? 25.572 9.324 -16.889 1.00 88.69 83 ILE A CA 1
ATOM 620 C C . ILE A 1 83 ? 25.311 8.431 -15.684 1.00 88.69 83 ILE A C 1
ATOM 622 O O . ILE A 1 83 ? 25.134 7.222 -15.807 1.00 88.69 83 ILE A O 1
ATOM 626 N N . ARG A 1 84 ? 25.202 9.030 -14.495 1.00 84.06 84 ARG A N 1
ATOM 627 C CA . ARG A 1 84 ? 24.984 8.273 -13.260 1.00 84.06 84 ARG A CA 1
ATOM 628 C C . ARG A 1 84 ? 23.548 7.758 -13.152 1.00 84.06 84 ARG A C 1
ATOM 630 O O . ARG A 1 84 ? 22.646 8.431 -12.650 1.00 84.06 84 ARG A O 1
ATOM 637 N N . PHE A 1 85 ? 23.341 6.518 -13.572 1.00 85.44 85 PHE A N 1
ATOM 638 C CA . PHE A 1 85 ? 22.083 5.807 -13.391 1.00 85.44 85 PHE A CA 1
ATOM 639 C C . PHE A 1 85 ? 22.049 5.148 -12.003 1.00 85.44 85 PHE A C 1
ATOM 641 O O . PHE A 1 85 ? 22.902 4.342 -11.659 1.00 85.44 85 PHE A O 1
ATOM 648 N N . GLN A 1 86 ? 21.039 5.468 -11.186 1.00 89.62 86 GLN A N 1
ATOM 649 C CA . GLN A 1 86 ? 20.785 4.781 -9.904 1.00 89.62 86 GLN A CA 1
ATOM 650 C C . GLN A 1 86 ? 20.145 3.384 -10.091 1.00 89.62 86 GLN A C 1
ATOM 652 O O . GLN A 1 86 ? 19.193 3.038 -9.395 1.00 89.62 86 GLN A O 1
ATOM 657 N N . VAL A 1 87 ? 20.612 2.611 -11.073 1.00 92.75 87 VAL A N 1
ATOM 658 C CA . VAL A 1 87 ? 20.132 1.261 -11.416 1.00 92.75 87 VAL A CA 1
ATOM 659 C C . VAL A 1 87 ? 21.305 0.407 -11.901 1.00 92.75 87 VAL A C 1
ATOM 661 O O . VAL A 1 87 ? 22.321 0.950 -12.328 1.00 92.75 87 VAL A O 1
ATOM 664 N N . VAL A 1 88 ? 21.164 -0.916 -11.842 1.00 93.69 88 VAL A N 1
ATOM 665 C CA . VAL A 1 88 ? 22.134 -1.875 -12.396 1.00 93.69 88 VAL A CA 1
ATOM 666 C C . VAL A 1 88 ? 21.573 -2.444 -13.691 1.00 93.69 88 VAL A C 1
ATOM 668 O O . VAL A 1 88 ? 20.426 -2.885 -13.701 1.00 93.69 88 VAL A O 1
ATOM 671 N N . LEU A 1 89 ? 22.360 -2.463 -14.766 1.00 94.00 89 LEU A N 1
ATOM 672 C CA . LEU A 1 89 ? 21.999 -3.195 -15.979 1.00 94.00 89 LEU A CA 1
ATOM 673 C C . LEU A 1 89 ? 22.318 -4.676 -15.775 1.00 94.00 89 LEU A C 1
ATOM 675 O O . LEU A 1 89 ? 23.441 -5.031 -15.424 1.00 94.00 89 LEU A O 1
ATOM 679 N N . ARG A 1 90 ? 21.331 -5.544 -15.994 1.00 95.12 90 ARG A N 1
ATOM 680 C CA . ARG A 1 90 ? 21.510 -6.997 -15.967 1.00 95.12 90 ARG A CA 1
ATOM 681 C C . ARG A 1 90 ? 21.132 -7.581 -17.316 1.00 95.12 90 ARG A C 1
ATOM 683 O O . ARG A 1 90 ? 20.016 -7.370 -17.783 1.00 95.12 90 ARG A O 1
ATOM 690 N N . ARG A 1 91 ? 22.040 -8.350 -17.917 1.00 94.31 91 ARG A N 1
ATOM 691 C CA . ARG A 1 91 ? 21.766 -9.092 -19.155 1.00 94.31 91 ARG A CA 1
ATOM 692 C C . ARG A 1 91 ? 20.866 -10.295 -18.883 1.00 94.31 91 ARG A C 1
ATOM 694 O O . ARG A 1 91 ? 20.949 -10.913 -17.820 1.00 94.31 91 ARG A O 1
ATOM 701 N N . LEU A 1 92 ? 19.987 -10.598 -19.831 1.00 93.56 92 LEU A N 1
ATOM 702 C CA . LEU A 1 92 ? 19.053 -11.715 -19.744 1.00 93.56 92 LEU A CA 1
ATOM 703 C C . LEU A 1 92 ? 19.606 -12.932 -20.507 1.00 93.56 92 LEU A C 1
ATOM 705 O O . LEU A 1 92 ? 20.209 -12.756 -21.565 1.00 93.56 92 LEU A O 1
ATOM 709 N N . PRO A 1 93 ? 19.381 -14.169 -20.022 1.00 88.00 93 PRO A N 1
ATOM 710 C CA . PRO A 1 93 ? 19.877 -15.376 -20.691 1.00 88.00 93 PRO A CA 1
ATOM 711 C C . PRO A 1 93 ? 19.331 -15.584 -22.111 1.00 88.00 93 PRO A C 1
ATOM 713 O O . PRO A 1 93 ? 20.009 -16.166 -22.946 1.00 88.00 93 PRO A O 1
ATOM 716 N N . ALA A 1 94 ? 18.115 -15.102 -22.385 1.00 84.44 94 ALA A N 1
ATOM 717 C CA . ALA A 1 94 ? 17.453 -15.219 -23.685 1.00 84.44 94 ALA A CA 1
ATOM 718 C C . ALA A 1 94 ? 17.868 -14.128 -24.698 1.00 84.44 94 ALA A C 1
ATOM 720 O O . ALA A 1 94 ? 17.313 -14.078 -25.792 1.00 84.44 94 ALA A O 1
ATOM 721 N N . GLY A 1 95 ? 18.820 -13.257 -24.342 1.00 88.25 95 GLY A N 1
ATOM 722 C CA . GLY A 1 95 ? 19.146 -12.035 -25.083 1.00 88.25 95 GLY A CA 1
ATOM 723 C C . GLY A 1 95 ? 18.525 -10.785 -24.449 1.00 88.25 95 GLY A C 1
ATOM 724 O O . GLY A 1 95 ? 17.548 -10.873 -23.706 1.00 88.25 95 GLY A O 1
ATOM 725 N N . GLY A 1 96 ? 19.137 -9.623 -24.697 1.00 93.44 96 GLY A N 1
ATOM 726 C CA . GLY A 1 96 ? 18.700 -8.342 -24.138 1.00 93.44 96 GLY A CA 1
ATOM 727 C C . GLY A 1 96 ? 19.120 -8.100 -22.679 1.00 93.44 96 GLY A C 1
ATOM 728 O O . GLY A 1 96 ? 19.977 -8.791 -22.114 1.00 93.44 96 GLY A O 1
ATOM 729 N N . CYS A 1 97 ? 18.535 -7.081 -22.051 1.00 95.50 97 CYS A N 1
ATOM 730 C CA . CYS A 1 97 ? 18.860 -6.658 -20.687 1.00 95.50 97 CYS A CA 1
ATOM 731 C C . CYS A 1 97 ? 17.686 -5.980 -19.979 1.00 95.50 97 CYS A C 1
ATOM 733 O O . CYS A 1 97 ? 16.694 -5.578 -20.572 1.00 95.50 97 CYS A O 1
ATOM 735 N N . THR A 1 98 ? 17.812 -5.845 -18.665 1.00 95.50 98 THR A N 1
ATOM 736 C CA . THR A 1 98 ? 16.858 -5.154 -17.800 1.00 95.50 98 THR A CA 1
ATOM 737 C C . THR A 1 98 ? 17.590 -4.252 -16.812 1.00 95.50 98 THR A C 1
ATOM 739 O O . THR A 1 98 ? 18.811 -4.335 -16.655 1.00 95.50 98 THR A O 1
ATOM 742 N N . PHE A 1 99 ? 16.837 -3.404 -16.118 1.00 95.44 99 PHE A N 1
ATOM 743 C CA . PHE A 1 99 ? 17.331 -2.640 -14.984 1.00 95.44 99 PHE A CA 1
ATOM 744 C C . PHE A 1 99 ? 16.880 -3.273 -13.676 1.00 95.44 99 PHE A C 1
ATOM 746 O O . PHE A 1 99 ? 15.684 -3.419 -13.426 1.00 95.44 99 PHE A O 1
ATOM 753 N N . ASP A 1 100 ? 17.847 -3.548 -12.810 1.00 94.56 100 ASP A N 1
ATOM 754 C CA . ASP A 1 100 ? 17.652 -3.944 -11.424 1.00 94.56 100 ASP A CA 1
ATOM 755 C C . ASP A 1 100 ? 17.942 -2.778 -10.469 1.00 94.56 100 ASP A C 1
ATOM 757 O O . ASP A 1 100 ? 18.583 -1.776 -10.806 1.00 94.56 100 ASP A O 1
ATOM 761 N N . LEU A 1 101 ? 17.472 -2.920 -9.229 1.00 93.81 101 LEU A N 1
ATOM 762 C CA . LEU A 1 101 ? 17.866 -2.027 -8.145 1.00 93.81 101 LEU A CA 1
ATOM 763 C C . LEU A 1 101 ? 19.320 -2.261 -7.748 1.00 93.81 101 LEU A C 1
ATOM 765 O O . LEU A 1 101 ? 19.765 -3.406 -7.596 1.00 93.81 101 LEU A O 1
ATOM 769 N N . LEU A 1 102 ? 20.010 -1.153 -7.475 1.00 93.06 102 LEU A N 1
ATOM 770 C CA . LEU A 1 102 ? 21.280 -1.170 -6.761 1.00 93.06 102 LEU A CA 1
ATOM 771 C C . LEU A 1 102 ? 21.112 -1.897 -5.413 1.00 93.06 102 LEU A C 1
ATOM 773 O O . LEU A 1 102 ? 20.076 -1.706 -4.770 1.00 93.06 102 LEU A O 1
ATOM 777 N N . PRO A 1 103 ? 22.096 -2.701 -4.965 1.00 90.94 103 PRO A N 1
ATOM 778 C CA . PRO A 1 103 ? 21.990 -3.469 -3.724 1.00 90.94 103 PRO A CA 1
ATOM 779 C C . PRO A 1 103 ? 21.563 -2.632 -2.511 1.00 90.94 103 PRO A C 1
ATOM 781 O O . PRO A 1 103 ? 20.655 -3.037 -1.794 1.00 90.94 103 PRO A O 1
ATOM 784 N N . GLN A 1 104 ? 22.112 -1.424 -2.347 1.00 90.94 104 GLN A N 1
ATOM 785 C CA . GLN A 1 104 ? 21.776 -0.501 -1.253 1.00 90.94 104 GLN A CA 1
ATOM 786 C C . GLN A 1 104 ? 20.367 0.112 -1.332 1.00 90.94 104 GLN A C 1
ATOM 788 O O . GLN A 1 104 ? 19.946 0.822 -0.426 1.00 90.94 104 GLN A O 1
ATOM 793 N N . HIS A 1 105 ? 19.656 -0.084 -2.443 1.00 92.94 105 HIS A N 1
ATOM 794 C CA . HIS A 1 105 ? 18.279 0.377 -2.633 1.00 92.94 105 HIS A CA 1
ATOM 795 C C . HIS A 1 105 ? 17.276 -0.774 -2.610 1.00 92.94 105 HIS A C 1
ATOM 797 O O . HIS A 1 105 ? 16.086 -0.546 -2.825 1.00 92.94 105 HIS A O 1
ATOM 803 N N . ARG A 1 106 ? 17.729 -2.012 -2.384 1.00 92.81 106 ARG A N 1
ATOM 804 C CA . ARG A 1 106 ? 16.834 -3.148 -2.172 1.00 92.81 106 ARG A CA 1
ATOM 805 C C . ARG A 1 106 ? 16.251 -3.054 -0.770 1.00 92.81 106 ARG A C 1
ATOM 807 O O . ARG A 1 106 ? 16.942 -2.687 0.172 1.00 92.81 106 ARG A O 1
ATOM 814 N N . MET A 1 107 ? 14.976 -3.390 -0.665 1.00 93.44 107 MET A N 1
ATOM 815 C CA . MET A 1 107 ? 14.226 -3.333 0.580 1.00 93.44 107 MET A CA 1
ATOM 816 C C . MET A 1 107 ? 13.409 -4.609 0.703 1.00 93.44 107 MET A C 1
ATOM 818 O O . MET A 1 107 ? 12.804 -5.045 -0.281 1.00 93.44 107 MET A O 1
ATOM 822 N N . ASP A 1 108 ? 13.390 -5.199 1.893 1.00 94.88 108 ASP A N 1
ATOM 823 C CA . ASP A 1 108 ? 12.482 -6.298 2.203 1.00 94.88 108 ASP A CA 1
ATOM 824 C C . ASP A 1 108 ? 11.104 -5.715 2.538 1.00 94.88 108 ASP A C 1
ATOM 826 O O . ASP A 1 108 ? 10.804 -5.373 3.680 1.00 94.88 108 ASP A O 1
ATOM 830 N N . ILE A 1 109 ? 10.257 -5.596 1.513 1.00 94.50 109 ILE A N 1
ATOM 831 C CA . ILE A 1 109 ? 8.887 -5.082 1.649 1.00 94.50 109 ILE A CA 1
ATOM 832 C C . ILE A 1 109 ? 8.087 -5.879 2.686 1.00 94.50 109 ILE A C 1
ATOM 834 O O . ILE A 1 109 ? 7.268 -5.309 3.405 1.00 94.50 109 ILE A O 1
ATOM 838 N N . ALA A 1 110 ? 8.310 -7.192 2.781 1.00 94.38 110 ALA A N 1
ATOM 839 C CA . ALA A 1 110 ? 7.581 -8.030 3.720 1.00 94.38 110 ALA A CA 1
ATOM 840 C C . ALA A 1 110 ? 8.017 -7.752 5.165 1.00 94.38 110 ALA A C 1
ATOM 842 O O . ALA A 1 110 ? 7.167 -7.707 6.054 1.00 94.38 110 ALA A O 1
ATOM 843 N N . ALA A 1 111 ? 9.313 -7.539 5.409 1.00 96.31 111 ALA A N 1
ATOM 844 C CA . ALA A 1 111 ? 9.809 -7.118 6.718 1.00 96.31 111 ALA A CA 1
ATOM 845 C C . ALA A 1 111 ? 9.282 -5.737 7.120 1.00 96.31 111 ALA A C 1
ATOM 847 O O . ALA A 1 111 ? 8.783 -5.590 8.235 1.00 96.31 111 ALA A O 1
ATOM 848 N N . GLU A 1 112 ? 9.306 -4.767 6.206 1.00 97.06 112 GLU A N 1
ATOM 849 C CA . GLU A 1 112 ? 8.778 -3.422 6.463 1.00 97.06 112 GLU A CA 1
ATOM 850 C C . GLU A 1 112 ? 7.273 -3.444 6.767 1.00 97.06 112 GLU A C 1
ATOM 852 O O . GLU A 1 112 ? 6.814 -2.834 7.730 1.00 97.06 112 GLU A O 1
ATOM 857 N N . ASN A 1 113 ? 6.488 -4.226 6.019 1.00 97.12 113 ASN A N 1
ATOM 858 C CA . ASN A 1 113 ? 5.064 -4.407 6.308 1.00 97.12 113 ASN A CA 1
ATOM 859 C C . ASN A 1 113 ? 4.820 -4.996 7.703 1.00 97.12 113 ASN A C 1
ATOM 861 O O . ASN A 1 113 ? 3.940 -4.512 8.418 1.00 97.12 113 ASN A O 1
ATOM 865 N N . ARG A 1 114 ? 5.612 -5.996 8.122 1.00 95.94 114 ARG A N 1
ATOM 866 C CA . ARG A 1 114 ? 5.534 -6.551 9.486 1.00 95.94 114 ARG A CA 1
ATOM 867 C C . ARG A 1 114 ? 5.871 -5.498 10.543 1.00 95.94 114 ARG A C 1
ATOM 869 O O . ARG A 1 114 ? 5.194 -5.445 11.568 1.00 95.94 114 ARG A O 1
ATOM 876 N N . ALA A 1 115 ? 6.867 -4.648 10.295 1.00 96.31 115 ALA A N 1
ATOM 877 C CA . ALA A 1 115 ? 7.221 -3.554 11.196 1.00 96.31 115 ALA A CA 1
ATOM 878 C C . ALA A 1 115 ? 6.085 -2.523 11.323 1.00 96.31 115 ALA A C 1
ATOM 880 O O . ALA A 1 115 ? 5.749 -2.116 12.437 1.00 96.31 115 ALA A O 1
ATOM 881 N N . LEU A 1 116 ? 5.428 -2.168 10.212 1.00 96.19 116 LEU A N 1
ATOM 882 C CA . LEU A 1 116 ? 4.258 -1.281 10.208 1.00 96.19 116 LEU A CA 1
ATOM 883 C C . LEU A 1 116 ? 3.092 -1.865 11.019 1.00 96.19 116 LEU A C 1
ATOM 885 O O . LEU A 1 116 ? 2.486 -1.154 11.821 1.00 96.19 116 LEU A O 1
ATOM 889 N N . VAL A 1 117 ? 2.806 -3.163 10.871 1.00 97.00 117 VAL A N 1
ATOM 890 C CA . VAL A 1 117 ? 1.769 -3.857 11.658 1.00 97.00 117 VAL A CA 1
ATOM 891 C C . VAL A 1 117 ? 2.120 -3.884 13.151 1.00 97.00 117 VAL A C 1
ATOM 893 O O . VAL A 1 117 ? 1.257 -3.634 13.998 1.00 97.00 117 VAL A O 1
ATOM 896 N N . ALA A 1 118 ? 3.386 -4.133 13.496 1.00 95.31 118 ALA A N 1
ATOM 897 C CA . ALA A 1 118 ? 3.843 -4.118 14.884 1.00 95.31 118 ALA A CA 1
ATOM 898 C C . ALA A 1 118 ? 3.694 -2.723 15.517 1.00 95.31 118 ALA A C 1
ATOM 900 O O . ALA A 1 118 ? 3.149 -2.599 16.615 1.00 95.31 118 ALA A O 1
ATOM 901 N N . ALA A 1 119 ? 4.093 -1.665 14.805 1.00 93.88 119 ALA A N 1
ATOM 902 C CA . ALA A 1 119 ? 3.927 -0.285 15.261 1.00 93.88 119 ALA A CA 1
ATOM 903 C C . ALA A 1 119 ? 2.443 0.089 15.434 1.00 93.88 119 ALA A C 1
ATOM 905 O O . ALA A 1 119 ? 2.050 0.667 16.452 1.00 93.88 119 ALA A O 1
ATOM 906 N N . ALA A 1 120 ? 1.598 -0.305 14.478 1.00 94.75 120 ALA A N 1
ATOM 907 C CA . ALA A 1 120 ? 0.158 -0.079 14.534 1.00 94.75 120 ALA A CA 1
ATOM 908 C C . ALA A 1 120 ? -0.510 -0.793 15.716 1.00 94.75 120 ALA A C 1
ATOM 910 O O . ALA A 1 120 ? -1.416 -0.230 16.325 1.00 94.75 120 ALA A O 1
ATOM 911 N N . THR A 1 121 ? -0.044 -1.991 16.087 1.00 94.44 121 THR A N 1
ATOM 912 C CA . THR A 1 121 ? -0.583 -2.755 17.227 1.00 94.44 121 THR A CA 1
ATOM 913 C C . THR A 1 121 ? -0.524 -1.948 18.526 1.00 94.44 121 THR A C 1
ATOM 915 O O . THR A 1 121 ? -1.502 -1.905 19.274 1.00 94.44 121 THR A O 1
ATOM 918 N N . THR A 1 122 ? 0.591 -1.261 18.782 1.00 90.31 122 THR A N 1
ATOM 919 C CA . THR A 1 122 ? 0.728 -0.370 19.945 1.00 90.31 122 THR A CA 1
ATOM 920 C C . THR A 1 122 ? -0.191 0.840 19.827 1.00 90.31 122 THR A C 1
ATOM 922 O O . THR A 1 122 ? -0.829 1.231 20.802 1.00 90.31 122 THR A O 1
ATOM 925 N N . HIS A 1 123 ? -0.293 1.415 18.628 1.00 91.62 123 HIS A N 1
ATOM 926 C CA . HIS A 1 123 ? -1.076 2.622 18.402 1.00 91.62 123 HIS A CA 1
ATOM 927 C C . HIS A 1 123 ? -2.582 2.394 18.602 1.00 91.62 123 HIS A C 1
ATOM 929 O O . HIS A 1 123 ? -3.225 3.139 19.340 1.00 91.62 123 HIS A O 1
ATOM 935 N N . VAL A 1 124 ? -3.146 1.333 18.014 1.00 94.31 124 VAL A N 1
ATOM 936 C CA . VAL A 1 124 ? -4.592 1.064 18.088 1.00 94.31 124 VAL A CA 1
ATOM 937 C C . VAL A 1 124 ? -5.050 0.643 19.487 1.00 94.31 124 VAL A C 1
ATOM 939 O O . VAL A 1 124 ? -6.184 0.931 19.866 1.00 94.31 124 VAL A O 1
ATOM 942 N N . ARG A 1 125 ? -4.163 0.062 20.310 1.00 93.62 125 ARG A N 1
ATOM 943 C CA . ARG A 1 125 ? -4.454 -0.211 21.731 1.00 93.62 125 ARG A CA 1
ATOM 944 C C . ARG A 1 125 ? -4.823 1.051 22.499 1.00 93.62 125 ARG A C 1
ATOM 946 O O . ARG A 1 125 ? -5.689 0.994 23.367 1.00 93.62 125 ARG A O 1
ATOM 953 N N . GLY A 1 126 ? -4.231 2.191 22.139 1.00 91.00 126 GLY A N 1
ATOM 954 C CA . GLY A 1 126 ? -4.586 3.489 22.706 1.00 91.00 126 GLY A CA 1
ATOM 955 C C . GLY A 1 126 ? -6.042 3.889 22.453 1.00 91.00 126 GLY A C 1
ATOM 956 O O . GLY A 1 126 ? -6.560 4.715 23.189 1.00 91.00 126 GLY A O 1
ATOM 957 N N . TYR A 1 127 ? -6.715 3.301 21.461 1.00 92.12 127 TYR A N 1
ATOM 958 C CA . TYR A 1 127 ? -8.126 3.532 21.119 1.00 92.12 127 TYR A CA 1
ATOM 959 C C . TYR A 1 127 ? -9.036 2.395 21.602 1.00 92.12 127 TYR A C 1
ATOM 961 O O . TYR A 1 127 ? -10.159 2.268 21.133 1.00 92.12 127 TYR A O 1
ATOM 969 N N . GLY A 1 128 ? -8.552 1.525 22.496 1.00 92.75 128 GLY A N 1
ATOM 970 C CA . GLY A 1 128 ? -9.327 0.371 22.948 1.00 92.75 128 GLY A CA 1
ATOM 971 C C . GLY A 1 128 ? -9.533 -0.672 21.849 1.00 92.75 128 GLY A C 1
ATOM 972 O O . GLY A 1 128 ? -10.553 -1.347 21.833 1.00 92.75 128 GLY A O 1
ATOM 973 N N . LEU A 1 129 ? -8.583 -0.817 20.922 1.00 94.19 129 LEU A N 1
ATOM 974 C CA . LEU A 1 129 ? -8.630 -1.821 19.860 1.00 94.19 129 LEU A CA 1
ATOM 975 C C . LEU A 1 129 ? -7.494 -2.836 20.018 1.00 94.19 129 LEU A C 1
ATOM 977 O O . LEU A 1 129 ? -6.364 -2.489 20.362 1.00 94.19 129 LEU A O 1
ATOM 981 N N . ALA A 1 130 ? -7.774 -4.097 19.707 1.00 95.75 130 ALA A N 1
ATOM 982 C CA . ALA A 1 130 ? -6.761 -5.130 19.514 1.00 95.75 130 ALA A CA 1
ATOM 983 C C . ALA A 1 130 ? -6.655 -5.489 18.032 1.00 95.75 130 ALA A C 1
ATOM 985 O O . ALA A 1 130 ? -7.653 -5.831 17.403 1.00 95.75 130 ALA A O 1
ATOM 986 N N . LEU A 1 131 ? -5.440 -5.405 17.490 1.00 96.81 131 LEU A N 1
ATOM 987 C CA . LEU A 1 131 ? -5.120 -5.745 16.106 1.00 96.81 131 LEU A CA 1
ATOM 988 C C . LEU A 1 131 ? -4.796 -7.237 15.985 1.00 96.81 131 LEU A C 1
ATOM 990 O O . LEU A 1 131 ? -3.917 -7.733 16.689 1.00 96.81 131 LEU A O 1
ATOM 994 N N . ASP A 1 132 ? -5.473 -7.934 15.073 1.00 96.94 132 ASP A N 1
ATOM 995 C CA . ASP A 1 132 ? -5.117 -9.297 14.669 1.00 96.94 132 ASP A CA 1
ATOM 996 C C . ASP A 1 132 ? -4.079 -9.245 13.539 1.00 96.94 132 ASP A C 1
ATOM 998 O O . ASP A 1 132 ? -4.422 -9.103 12.362 1.00 96.94 132 ASP A O 1
ATOM 1002 N N . ALA A 1 133 ? -2.795 -9.319 13.898 1.00 95.69 133 ALA A N 1
ATOM 1003 C CA . ALA A 1 133 ? -1.692 -9.184 12.945 1.00 95.69 133 ALA A CA 1
ATOM 1004 C C . ALA A 1 133 ? -1.702 -10.272 11.857 1.00 95.69 133 ALA A C 1
ATOM 1006 O O . ALA A 1 133 ? -1.265 -10.022 10.735 1.00 95.69 133 ALA A O 1
ATOM 1007 N N . ALA A 1 134 ? -2.224 -11.464 12.164 1.00 95.94 134 ALA A N 1
ATOM 1008 C CA . ALA A 1 134 ? -2.305 -12.564 11.206 1.00 95.94 134 ALA A CA 1
ATOM 1009 C C . ALA A 1 134 ? -3.394 -12.337 10.144 1.00 95.94 134 ALA A C 1
ATOM 1011 O O . ALA A 1 134 ? -3.332 -12.921 9.065 1.00 95.94 134 ALA A O 1
ATOM 1012 N N . SER A 1 135 ? -4.370 -11.468 10.422 1.00 97.06 135 SER A N 1
ATOM 1013 C CA . SER A 1 135 ? -5.421 -11.097 9.467 1.00 97.06 135 SER A CA 1
ATOM 1014 C C . SER A 1 135 ? -5.004 -10.030 8.449 1.00 97.06 135 SER A C 1
ATOM 1016 O O . SER A 1 135 ? -5.776 -9.728 7.539 1.00 97.06 135 SER A O 1
ATOM 1018 N N . CYS A 1 136 ? -3.821 -9.431 8.608 1.00 97.44 136 CYS A N 1
ATOM 1019 C CA . CYS A 1 136 ? -3.366 -8.342 7.756 1.00 97.44 136 CYS A CA 1
ATOM 1020 C C . CYS A 1 136 ? -3.124 -8.814 6.320 1.00 97.44 136 CYS A C 1
ATOM 1022 O O . CYS A 1 136 ? -2.300 -9.692 6.065 1.00 97.44 136 CYS A O 1
ATOM 1024 N N . THR A 1 137 ? -3.802 -8.176 5.370 1.00 96.75 137 THR A N 1
ATOM 1025 C CA . THR A 1 137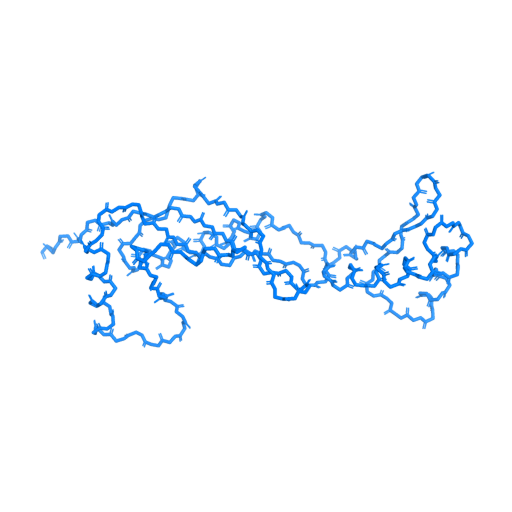 ? -3.627 -8.435 3.936 1.00 96.75 137 THR A CA 1
ATOM 1026 C C . THR A 1 137 ? -3.202 -7.161 3.218 1.00 96.75 137 THR A C 1
ATOM 1028 O O . THR A 1 137 ? -3.709 -6.076 3.500 1.00 96.75 137 THR A O 1
ATOM 1031 N N . THR A 1 138 ? -2.217 -7.271 2.323 1.00 96.38 138 THR A N 1
ATOM 1032 C CA . THR A 1 138 ? -1.719 -6.135 1.537 1.00 96.38 138 THR A CA 1
ATOM 1033 C C . THR A 1 138 ? -2.525 -5.991 0.253 1.00 96.38 138 THR A C 1
ATOM 1035 O O . THR A 1 138 ? -2.675 -6.944 -0.509 1.00 96.38 138 THR A O 1
ATOM 1038 N N . HIS A 1 139 ? -2.984 -4.776 -0.016 1.00 95.06 139 HIS A N 1
ATOM 1039 C CA . HIS A 1 139 ? -3.727 -4.418 -1.211 1.00 95.06 139 HIS A CA 1
ATOM 1040 C C . HIS A 1 139 ? -2.927 -3.432 -2.057 1.00 95.06 139 HIS A C 1
ATOM 1042 O O . HIS A 1 139 ? -2.314 -2.489 -1.549 1.00 95.06 139 HIS A O 1
ATOM 1048 N N . ALA A 1 140 ? -2.954 -3.647 -3.370 1.00 93.25 140 ALA A N 1
ATOM 1049 C CA . ALA A 1 140 ? -2.408 -2.694 -4.319 1.00 93.25 140 ALA A CA 1
ATOM 1050 C C . ALA A 1 140 ? -3.326 -1.469 -4.414 1.00 93.25 140 ALA A C 1
ATOM 1052 O O . ALA A 1 140 ? -4.542 -1.594 -4.553 1.00 93.25 140 ALA A O 1
ATOM 1053 N N . ALA A 1 141 ? -2.724 -0.289 -4.381 1.00 92.19 141 ALA A N 1
ATOM 1054 C CA . ALA A 1 141 ? -3.368 0.970 -4.716 1.00 92.19 141 ALA A CA 1
ATOM 1055 C C . ALA A 1 141 ? -2.340 1.894 -5.368 1.00 92.19 141 ALA A C 1
ATOM 1057 O O . ALA A 1 141 ? -1.127 1.677 -5.259 1.00 92.19 141 ALA A O 1
ATOM 1058 N N . ALA A 1 142 ? -2.830 2.892 -6.096 1.00 90.94 142 ALA A N 1
ATOM 1059 C CA . ALA A 1 142 ? -1.991 3.804 -6.849 1.00 90.94 142 ALA A CA 1
ATOM 1060 C C . ALA A 1 142 ? -2.624 5.193 -6.956 1.00 90.94 142 ALA A C 1
ATOM 1062 O O . ALA A 1 142 ? -3.848 5.334 -6.957 1.00 90.94 142 ALA A O 1
ATOM 1063 N N . ILE A 1 143 ? -1.766 6.203 -7.079 1.00 88.25 143 ILE A N 1
ATOM 1064 C CA . ILE A 1 143 ? -2.130 7.563 -7.479 1.00 88.25 143 ILE A CA 1
ATOM 1065 C C . ILE A 1 143 ? -1.373 7.825 -8.780 1.00 88.25 143 ILE A C 1
ATOM 1067 O O . ILE A 1 143 ? -0.146 7.951 -8.779 1.00 88.25 143 ILE A O 1
ATOM 1071 N N . GLY A 1 144 ? -2.091 7.824 -9.905 1.00 88.06 144 GLY A N 1
ATOM 1072 C CA . GLY A 1 144 ? -1.456 7.689 -11.219 1.00 88.06 144 GLY A CA 1
ATOM 1073 C C . GLY A 1 144 ? -0.641 6.392 -11.287 1.00 88.06 144 GLY A C 1
ATOM 1074 O O . GLY A 1 144 ? -1.130 5.337 -10.891 1.00 88.06 144 GLY A O 1
ATOM 1075 N N . ASP A 1 145 ? 0.622 6.488 -11.707 1.00 82.88 145 ASP A N 1
ATOM 1076 C CA . ASP A 1 145 ? 1.547 5.344 -11.785 1.00 82.88 145 ASP A CA 1
ATOM 1077 C C . ASP A 1 145 ? 2.342 5.097 -10.491 1.00 82.88 145 ASP A C 1
ATOM 1079 O O . ASP A 1 145 ? 3.175 4.186 -10.416 1.00 82.88 145 ASP A O 1
ATOM 1083 N N . ALA A 1 146 ? 2.149 5.933 -9.469 1.00 84.69 146 ALA A N 1
ATOM 1084 C CA . ALA A 1 146 ? 2.862 5.805 -8.207 1.00 84.69 146 ALA A CA 1
ATOM 1085 C C . ALA A 1 146 ? 2.144 4.798 -7.288 1.00 84.69 146 ALA A C 1
ATOM 1087 O O . ALA A 1 146 ? 0.962 4.990 -6.993 1.00 84.69 146 ALA A O 1
ATOM 1088 N N . PRO A 1 147 ? 2.825 3.732 -6.820 1.00 91.06 147 PRO A N 1
ATOM 1089 C CA . PRO A 1 147 ? 2.218 2.735 -5.947 1.00 91.06 147 PRO A CA 1
ATOM 1090 C C . PRO A 1 147 ? 2.101 3.246 -4.503 1.00 91.06 147 PRO A C 1
ATOM 1092 O O . PRO A 1 147 ? 3.098 3.606 -3.873 1.00 91.06 147 PRO A O 1
ATOM 1095 N N . TYR A 1 148 ? 0.885 3.175 -3.967 1.00 93.06 148 TYR A N 1
ATOM 1096 C CA . TYR A 1 148 ? 0.527 3.471 -2.577 1.00 93.06 148 TYR A CA 1
ATOM 1097 C C . TYR A 1 148 ? -0.201 2.267 -1.970 1.00 93.06 148 TYR A C 1
ATOM 1099 O O . TYR A 1 148 ? -1.403 2.343 -1.722 1.00 93.06 148 TYR A O 1
ATOM 1107 N N . PRO A 1 149 ? 0.478 1.118 -1.797 1.00 95.56 149 PRO A N 1
ATOM 1108 C CA . PRO A 1 149 ? -0.155 -0.048 -1.202 1.00 95.56 149 PRO A CA 1
ATOM 1109 C C . PRO A 1 149 ? -0.641 0.275 0.213 1.00 95.56 149 PRO A C 1
ATOM 1111 O O . PRO A 1 149 ? -0.074 1.120 0.905 1.00 95.56 149 PRO A O 1
ATOM 1114 N N . TYR A 1 150 ? -1.672 -0.432 0.652 1.00 96.06 150 TYR A N 1
ATOM 1115 C CA . TYR A 1 150 ? -2.173 -0.366 2.021 1.00 96.06 150 TYR A CA 1
ATOM 1116 C C . TYR A 1 150 ? -2.354 -1.775 2.576 1.00 96.06 150 TYR A C 1
ATOM 1118 O O . TYR A 1 150 ? -2.419 -2.748 1.825 1.00 96.06 150 TYR A O 1
ATOM 1126 N N . GLN A 1 151 ? -2.417 -1.894 3.895 1.00 97.31 151 GLN A N 1
ATOM 1127 C CA . GLN A 1 151 ? -2.732 -3.139 4.580 1.00 97.31 151 GLN A CA 1
ATOM 1128 C C . GLN A 1 151 ? -4.083 -3.000 5.267 1.00 97.31 151 GLN A C 1
ATOM 1130 O O . GLN A 1 151 ? -4.346 -1.990 5.920 1.00 97.31 151 GLN A O 1
ATOM 1135 N N . LEU A 1 152 ? -4.931 -4.012 5.122 1.00 96.56 152 LEU A N 1
ATOM 1136 C CA . LEU A 1 152 ? -6.198 -4.101 5.831 1.00 96.56 152 LEU A CA 1
ATOM 1137 C C . LEU A 1 152 ? -6.083 -5.200 6.883 1.00 96.56 152 LEU A C 1
ATOM 1139 O O . LEU A 1 152 ? -5.879 -6.366 6.543 1.00 96.56 152 LEU A O 1
ATOM 1143 N N . CYS A 1 153 ? -6.198 -4.818 8.152 1.00 97.44 153 CYS A N 1
ATOM 1144 C CA . CYS A 1 153 ? -6.103 -5.725 9.293 1.00 97.44 153 CYS A CA 1
ATOM 1145 C C . CYS A 1 153 ? -7.413 -5.702 10.075 1.00 97.44 153 CYS A C 1
ATOM 1147 O O . CYS A 1 153 ? -7.984 -4.633 10.302 1.00 97.44 153 CYS A O 1
ATOM 1149 N N . ARG A 1 154 ? -7.889 -6.864 10.520 1.00 97.12 154 ARG A N 1
ATOM 1150 C CA . ARG A 1 154 ? -9.032 -6.953 11.428 1.00 97.12 154 ARG A CA 1
ATOM 1151 C C . ARG A 1 154 ? -8.635 -6.432 12.806 1.00 97.12 154 ARG A C 1
ATOM 1153 O O . ARG A 1 154 ? -7.529 -6.685 13.288 1.00 97.12 154 ARG A O 1
ATOM 1160 N N . VAL A 1 155 ? -9.562 -5.732 13.447 1.00 95.88 155 VAL A N 1
ATOM 1161 C CA . VAL A 1 155 ? -9.431 -5.309 14.839 1.00 95.88 155 VAL A CA 1
ATOM 1162 C C . VAL A 1 155 ? -10.672 -5.698 15.632 1.00 95.88 155 VAL A C 1
ATOM 1164 O O . VAL A 1 155 ? -11.771 -5.809 15.088 1.00 95.88 155 VAL A O 1
ATOM 1167 N N . THR A 1 156 ? -10.499 -5.898 16.932 1.00 94.19 156 THR A N 1
ATOM 1168 C CA . THR A 1 156 ? -11.596 -6.117 17.876 1.00 94.19 156 THR A CA 1
ATOM 1169 C C . THR A 1 156 ? -11.630 -4.994 18.895 1.00 94.19 156 THR A C 1
ATOM 1171 O O . THR A 1 156 ? -10.580 -4.598 19.406 1.00 94.19 156 THR A O 1
ATOM 1174 N N . VAL A 1 157 ? -12.828 -4.516 19.225 1.00 91.50 157 VAL A N 1
ATOM 1175 C CA . VAL A 1 157 ? -13.022 -3.560 20.318 1.00 91.50 157 VAL A CA 1
ATOM 1176 C C . VAL A 1 157 ? -12.750 -4.269 21.641 1.00 91.50 157 VAL A C 1
ATOM 1178 O O . VAL A 1 157 ? -13.319 -5.322 21.930 1.00 91.50 157 VAL A O 1
ATOM 1181 N N . LEU A 1 158 ? -11.833 -3.710 22.421 1.00 89.38 158 LEU A N 1
ATOM 1182 C CA . LEU A 1 158 ? -11.511 -4.168 23.760 1.00 89.38 158 LEU A CA 1
ATOM 1183 C C . LEU A 1 158 ? -12.594 -3.688 24.732 1.00 89.38 158 LEU A C 1
ATOM 1185 O O . LEU A 1 158 ? -13.111 -2.579 24.581 1.00 89.38 158 LEU A O 1
ATOM 1189 N N . PRO A 1 159 ? -12.927 -4.488 25.757 1.00 81.50 159 PRO A N 1
ATOM 1190 C CA . PRO A 1 159 ? -13.806 -4.018 26.811 1.00 81.50 159 PRO A CA 1
ATOM 1191 C C . PRO A 1 159 ? -13.199 -2.776 27.484 1.00 81.50 159 PRO A C 1
ATOM 1193 O O . PRO A 1 159 ? -11.973 -2.713 27.638 1.00 81.50 159 PRO A O 1
ATOM 1196 N N . PRO A 1 160 ? -14.026 -1.812 27.930 1.00 72.44 160 PRO A N 1
ATOM 1197 C CA . PRO A 1 160 ? -13.528 -0.695 28.717 1.00 72.44 160 PRO A CA 1
ATOM 1198 C C . PRO A 1 160 ? -12.794 -1.237 29.946 1.00 72.44 160 PRO A C 1
ATOM 1200 O O . PRO A 1 160 ? -13.262 -2.177 30.598 1.00 72.44 160 PRO A O 1
ATOM 1203 N N . ALA A 1 161 ? -11.628 -0.663 30.250 1.00 64.56 161 ALA A N 1
ATOM 1204 C CA . ALA A 1 161 ? -10.898 -1.011 31.459 1.00 64.56 161 ALA A CA 1
ATOM 1205 C C . ALA A 1 161 ? -11.827 -0.771 32.657 1.00 64.56 161 ALA A C 1
ATOM 1207 O O . ALA A 1 161 ? -12.320 0.340 32.851 1.00 64.56 161 ALA A O 1
ATOM 1208 N N . ARG A 1 162 ? -12.118 -1.825 33.430 1.00 49.91 162 ARG A N 1
ATOM 1209 C CA . ARG A 1 162 ? -12.901 -1.682 34.660 1.00 49.91 162 ARG A CA 1
ATOM 1210 C C . ARG A 1 162 ? -12.118 -0.758 35.590 1.00 49.91 162 ARG A C 1
ATOM 1212 O O . ARG A 1 162 ? -10.982 -1.080 35.934 1.00 49.91 162 ARG A O 1
ATOM 1219 N N . ALA A 1 163 ? -12.708 0.379 35.950 1.00 45.94 163 ALA A N 1
ATOM 1220 C CA . ALA A 1 163 ? -12.182 1.221 37.014 1.00 45.94 163 ALA A CA 1
ATOM 1221 C C . ALA A 1 163 ? -12.145 0.386 38.304 1.00 45.94 163 ALA A C 1
ATOM 1223 O O . ALA A 1 163 ? -13.149 -0.241 38.651 1.00 45.94 163 ALA A O 1
ATOM 1224 N N . GLN A 1 164 ? -10.971 0.316 38.932 1.00 35.97 164 GLN A N 1
ATOM 1225 C CA . GLN A 1 164 ? -10.817 -0.148 40.311 1.00 35.97 164 GLN A CA 1
ATOM 1226 C C . GLN A 1 164 ? -11.058 1.028 41.248 1.00 35.97 164 GLN A C 1
ATOM 1228 O O . GLN A 1 164 ? -10.614 2.143 40.885 1.00 35.97 164 GLN A O 1
#